Protein AF-A0A7S0ELC2-F1 (afdb_monomer_lite)

Organism: NCBI:txid33657

Radius of gyration: 26.55 Å; chains: 1; bounding box: 82×37×59 Å

pLDDT: mean 81.07, std 15.78, range [39.56, 97.88]

InterPro domains:
  IPR021830 Protein of unknown function DUF3422 [PF11902] (1-129)

Structure (mmCIF, N/CA/C/O backbone):
data_AF-A0A7S0ELC2-F1
#
_entry.id   AF-A0A7S0ELC2-F1
#
loop_
_atom_site.group_PDB
_atom_site.id
_atom_site.type_symbol
_atom_site.label_atom_id
_atom_site.label_alt_id
_atom_site.label_comp_id
_atom_site.label_asym_id
_atom_site.label_entity_id
_atom_site.label_seq_id
_atom_site.pdbx_PDB_ins_code
_atom_site.Cartn_x
_atom_site.Cartn_y
_atom_site.Cartn_z
_atom_site.occupancy
_atom_site.B_iso_or_equiv
_atom_site.auth_seq_id
_atom_site.auth_comp_id
_atom_site.auth_asym_id
_atom_site.auth_atom_id
_atom_site.pdbx_PDB_model_num
ATOM 1 N N . GLN A 1 1 ? -15.312 -0.761 -16.150 1.00 39.56 1 GLN A N 1
ATOM 2 C CA . GLN A 1 1 ? -14.325 0.292 -16.481 1.00 39.56 1 GLN A CA 1
ATOM 3 C C . GLN A 1 1 ? -14.703 1.528 -15.688 1.00 39.56 1 GLN A C 1
ATOM 5 O O . GLN A 1 1 ? -15.845 1.947 -15.813 1.00 39.56 1 GLN A O 1
ATOM 10 N N . LEU A 1 2 ? -13.806 2.076 -14.864 1.00 45.75 2 LEU A N 1
ATOM 11 C CA . LEU A 1 2 ? -14.023 3.406 -14.289 1.00 45.75 2 LEU A CA 1
ATOM 12 C C . LEU A 1 2 ? -13.674 4.436 -15.380 1.00 45.75 2 LEU A C 1
ATOM 14 O O . LEU A 1 2 ? -12.523 4.465 -15.821 1.00 45.75 2 LEU A O 1
ATOM 18 N N . PRO A 1 3 ? -14.654 5.204 -15.888 1.00 49.97 3 PRO A N 1
ATOM 19 C CA . PRO A 1 3 ? -14.411 6.253 -16.870 1.00 49.97 3 PRO A CA 1
ATOM 20 C C . PRO A 1 3 ? -13.555 7.333 -16.197 1.00 49.97 3 PRO A C 1
ATOM 22 O O . PRO A 1 3 ? -13.718 7.592 -15.006 1.00 49.97 3 PRO A O 1
ATOM 25 N N . GLY A 1 4 ? -12.586 7.890 -16.925 1.00 67.06 4 GLY A N 1
ATOM 26 C CA . GLY A 1 4 ? -11.517 8.715 -16.356 1.00 67.06 4 GLY A CA 1
ATOM 27 C C . GLY A 1 4 ? -12.013 9.769 -15.365 1.00 67.06 4 GLY A C 1
ATOM 28 O O . GLY A 1 4 ? -12.778 10.639 -15.758 1.00 67.06 4 GLY A O 1
ATOM 29 N N . LEU A 1 5 ? -11.568 9.653 -14.105 1.00 71.25 5 LEU A N 1
ATOM 30 C CA . LEU A 1 5 ? -11.509 10.709 -13.073 1.00 71.25 5 LEU A CA 1
ATOM 31 C C . LEU A 1 5 ? -10.941 10.205 -11.725 1.00 71.25 5 LEU A C 1
ATOM 33 O O . LEU A 1 5 ? -10.605 11.028 -10.879 1.00 71.25 5 LEU A O 1
ATOM 37 N N . ALA A 1 6 ? -10.769 8.891 -11.517 1.00 78.06 6 ALA A N 1
ATOM 38 C CA . ALA A 1 6 ? -10.162 8.329 -10.304 1.00 78.06 6 ALA A CA 1
ATOM 39 C C . ALA A 1 6 ? -8.993 7.382 -10.626 1.00 78.06 6 ALA A C 1
ATOM 41 O O . ALA A 1 6 ? -9.122 6.498 -11.470 1.00 78.06 6 ALA A O 1
ATOM 42 N N . LEU A 1 7 ? -7.858 7.568 -9.938 1.00 82.31 7 LEU A N 1
ATOM 43 C CA . LEU A 1 7 ? -6.683 6.693 -10.049 1.00 82.31 7 LEU A CA 1
ATOM 44 C C . LEU A 1 7 ? -6.852 5.406 -9.224 1.00 82.31 7 LEU A C 1
ATOM 46 O O . LEU A 1 7 ? -6.456 4.328 -9.658 1.00 82.31 7 LEU A O 1
ATOM 50 N N . THR A 1 8 ? -7.420 5.529 -8.024 1.00 87.44 8 THR A N 1
ATOM 51 C CA . THR A 1 8 ? -7.696 4.410 -7.116 1.00 87.44 8 THR A CA 1
ATOM 52 C C . THR A 1 8 ? -9.023 4.653 -6.402 1.00 87.44 8 THR A C 1
ATOM 54 O O . THR A 1 8 ? -9.406 5.798 -6.143 1.00 87.44 8 THR A O 1
ATOM 57 N N . CYS A 1 9 ? -9.731 3.567 -6.104 1.00 91.12 9 CYS A N 1
ATOM 58 C CA . CYS A 1 9 ? -10.953 3.550 -5.312 1.00 91.12 9 CYS A CA 1
ATOM 59 C C . CYS A 1 9 ? -10.813 2.409 -4.302 1.00 91.12 9 CYS A C 1
ATOM 61 O O . CYS A 1 9 ? -10.496 1.286 -4.694 1.00 91.12 9 CYS A O 1
ATOM 63 N N . LEU A 1 10 ? -11.014 2.678 -3.011 1.00 92.44 10 LEU A N 1
ATOM 64 C CA . LEU A 1 10 ? -10.762 1.706 -1.946 1.00 92.44 10 LEU A CA 1
ATOM 65 C C . LEU A 1 10 ? -11.864 1.765 -0.888 1.00 92.44 10 LEU A C 1
ATOM 67 O O . LEU A 1 10 ? -12.149 2.832 -0.348 1.00 92.44 10 LEU A O 1
ATOM 71 N N . HIS A 1 11 ? -12.443 0.612 -0.559 1.00 93.75 11 HIS A N 1
ATOM 72 C CA . HIS A 1 11 ? -13.207 0.451 0.671 1.00 93.75 11 HIS A CA 1
ATOM 73 C C . HIS A 1 11 ? -12.264 0.035 1.791 1.00 93.75 11 HIS A C 1
ATOM 75 O O . HIS A 1 11 ? -11.599 -1.001 1.697 1.00 93.75 11 HIS A O 1
ATOM 81 N N . VAL A 1 12 ? -12.234 0.838 2.855 1.00 93.31 12 VAL A N 1
ATOM 82 C CA . VAL A 1 12 ? -11.496 0.516 4.074 1.00 93.31 12 VAL A CA 1
ATOM 83 C C . VAL A 1 12 ? -12.472 0.333 5.220 1.00 93.31 12 VAL A C 1
ATOM 85 O O . VAL A 1 12 ? -13.243 1.239 5.528 1.00 93.31 12 VAL A O 1
ATOM 88 N N . ALA A 1 13 ? -12.418 -0.830 5.855 1.00 91.50 13 ALA A N 1
ATOM 89 C CA . ALA A 1 13 ? -13.124 -1.089 7.099 1.00 91.50 13 ALA A CA 1
ATOM 90 C C . ALA A 1 13 ? -12.108 -1.134 8.242 1.00 91.50 13 ALA A C 1
ATOM 92 O O . ALA A 1 13 ? -11.115 -1.859 8.172 1.00 91.50 13 ALA A O 1
ATOM 93 N N . MET A 1 14 ? -12.354 -0.338 9.282 1.00 86.94 14 MET A N 1
ATOM 94 C CA . MET A 1 14 ? -11.546 -0.322 10.494 1.00 86.94 14 MET A CA 1
ATOM 95 C C . MET A 1 14 ? -12.353 -0.896 11.652 1.00 86.94 14 MET A C 1
ATOM 97 O O . MET A 1 14 ? -13.437 -0.408 11.959 1.00 86.94 14 MET A O 1
ATOM 101 N N . LEU A 1 15 ? -11.822 -1.946 12.266 1.00 84.25 15 LEU A N 1
ATOM 102 C CA . LEU A 1 15 ? -12.465 -2.703 13.328 1.00 84.25 15 LEU A CA 1
ATOM 103 C C . LEU A 1 15 ? -11.674 -2.509 14.623 1.00 84.25 15 LEU A C 1
ATOM 105 O O . LEU A 1 15 ? -10.461 -2.720 14.652 1.00 84.25 15 LEU A O 1
ATOM 109 N N . GLU A 1 16 ? -12.368 -2.087 15.682 1.00 70.94 16 GLU A N 1
ATOM 110 C CA . GLU A 1 16 ? -11.759 -1.726 16.973 1.00 70.94 16 GLU A CA 1
ATOM 111 C C . GLU A 1 16 ? -11.139 -2.928 17.689 1.00 70.94 16 GLU A C 1
ATOM 113 O O . GLU A 1 16 ? -10.132 -2.788 18.374 1.00 70.94 16 GLU A O 1
ATOM 118 N N . THR A 1 17 ? -11.701 -4.120 17.503 1.00 65.75 17 THR A N 1
ATOM 119 C CA . THR A 1 17 ? -11.263 -5.321 18.210 1.00 65.75 17 THR A CA 1
ATOM 120 C C . THR A 1 17 ? -11.131 -6.508 17.275 1.00 65.75 17 THR A C 1
ATOM 122 O O . THR A 1 17 ? -11.972 -6.787 16.416 1.00 65.75 17 THR A O 1
ATOM 125 N N . ARG A 1 18 ? -10.044 -7.248 17.478 1.00 59.88 18 ARG A N 1
ATOM 126 C CA . ARG A 1 18 ? -9.923 -8.633 17.037 1.00 59.88 18 ARG A CA 1
ATOM 127 C C . ARG A 1 18 ? -10.853 -9.481 17.920 1.00 59.88 18 ARG A C 1
ATOM 129 O O . ARG A 1 18 ? -10.705 -9.417 19.141 1.00 59.88 18 ARG A O 1
ATOM 136 N N . PRO A 1 19 ? -11.788 -10.280 17.379 1.00 52.94 19 PRO A N 1
ATOM 137 C CA . PRO A 1 19 ? -12.431 -11.303 18.194 1.00 52.94 19 PRO A CA 1
ATOM 138 C C . PRO A 1 19 ? -11.349 -12.259 18.718 1.00 52.94 19 PRO A C 1
ATOM 140 O O . PRO A 1 19 ? -10.406 -12.579 17.998 1.00 52.94 19 PRO A O 1
ATOM 143 N N . ALA A 1 20 ? -11.459 -12.690 19.975 1.00 50.31 20 ALA A N 1
ATOM 144 C CA . ALA A 1 20 ? -10.433 -13.437 20.715 1.00 50.31 20 ALA A CA 1
ATOM 145 C C . ALA A 1 20 ? -10.155 -14.873 20.203 1.00 50.31 20 ALA A C 1
ATOM 147 O O . ALA A 1 20 ? -9.855 -15.766 20.989 1.00 50.31 20 ALA A O 1
ATOM 148 N N . GLN A 1 21 ? -10.303 -15.151 18.908 1.00 53.19 21 GLN A N 1
ATOM 149 C CA . GLN A 1 21 ? -10.406 -16.509 18.379 1.00 53.19 21 GLN A CA 1
ATOM 150 C C . GLN A 1 21 ? -9.369 -16.800 17.289 1.00 53.19 21 GLN A C 1
ATOM 152 O O . GLN A 1 21 ? -8.898 -15.927 16.565 1.00 53.19 21 GLN A O 1
ATOM 157 N N . THR A 1 22 ? -8.984 -18.072 17.275 1.00 51.66 22 THR A N 1
ATOM 158 C CA . THR A 1 22 ? -7.884 -18.757 16.589 1.00 51.66 22 THR A CA 1
ATOM 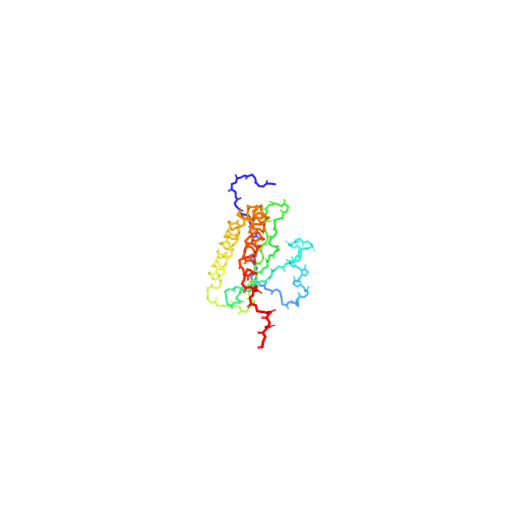159 C C . THR A 1 22 ? -7.698 -18.352 15.119 1.00 51.66 22 THR A C 1
ATOM 161 O O . THR A 1 22 ? -8.668 -18.049 14.429 1.00 51.66 22 THR A O 1
ATOM 164 N N . ARG A 1 23 ? -6.450 -18.422 14.620 1.00 56.81 23 ARG A N 1
ATOM 165 C CA . ARG A 1 23 ? -6.028 -18.101 13.231 1.00 56.81 23 ARG A CA 1
ATOM 166 C C . ARG A 1 23 ? -6.996 -18.579 12.132 1.00 56.81 23 ARG A C 1
ATOM 168 O O . ARG A 1 23 ? -7.162 -17.891 11.129 1.00 56.81 23 ARG A O 1
ATOM 175 N N . ASP A 1 24 ? -7.639 -19.726 12.327 1.00 50.78 24 ASP A N 1
ATOM 176 C CA . ASP A 1 24 ? -8.538 -20.340 11.342 1.00 50.78 24 ASP A CA 1
ATOM 177 C C . ASP A 1 24 ? -9.895 -19.618 11.234 1.00 50.78 24 ASP A C 1
ATOM 179 O O . ASP A 1 24 ? -10.457 -19.504 10.143 1.00 50.78 24 ASP A O 1
ATOM 183 N N . TYR A 1 25 ? -10.398 -19.055 12.339 1.00 52.91 25 TYR A N 1
ATOM 184 C CA . TYR A 1 25 ? -11.631 -18.258 12.358 1.00 52.91 25 TYR A CA 1
ATOM 185 C C . TYR A 1 25 ? -11.429 -16.895 11.680 1.00 52.91 25 TYR A C 1
ATOM 187 O O . TYR A 1 25 ? -12.323 -16.365 11.014 1.00 52.91 25 TYR A O 1
ATOM 195 N N . GLU A 1 26 ? -10.219 -16.341 11.787 1.00 62.94 26 GLU A N 1
ATOM 196 C CA . GLU A 1 26 ? -9.850 -15.1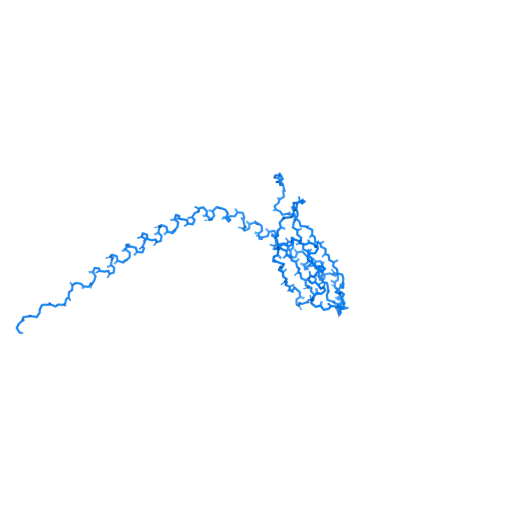03 11.104 1.00 62.94 26 GLU A CA 1
ATOM 197 C C . GLU A 1 26 ? -9.833 -15.278 9.592 1.00 62.94 26 GLU A C 1
ATOM 199 O O . GLU A 1 26 ? -10.427 -14.473 8.891 1.00 62.94 26 GLU A O 1
ATOM 204 N N . PHE A 1 27 ? -9.214 -16.333 9.057 1.00 63.31 27 PHE A N 1
ATOM 205 C CA . PHE A 1 27 ? -9.145 -16.480 7.602 1.00 63.31 27 PHE A CA 1
ATOM 206 C C . PHE A 1 27 ? -10.525 -16.721 6.976 1.00 63.31 27 PHE A C 1
ATOM 208 O O . PHE A 1 27 ? -10.855 -16.106 5.962 1.00 63.31 27 PHE A O 1
ATOM 215 N N . ALA A 1 28 ? -11.365 -17.547 7.609 1.00 65.62 28 ALA A N 1
ATOM 216 C CA . ALA A 1 28 ? -12.731 -17.782 7.144 1.00 65.62 28 ALA A CA 1
ATOM 217 C C . ALA A 1 28 ? -13.563 -16.484 7.138 1.00 65.62 28 ALA A C 1
ATOM 219 O O . ALA A 1 28 ? -14.182 -16.157 6.125 1.00 65.62 28 ALA A O 1
ATOM 220 N N . SER A 1 29 ? -13.512 -15.696 8.218 1.00 69.38 29 SER A N 1
ATOM 221 C CA . SER A 1 29 ? -14.222 -14.408 8.307 1.00 69.38 29 SER A CA 1
ATOM 222 C C . SER A 1 29 ? -13.617 -13.304 7.429 1.00 69.38 29 SER A C 1
ATOM 224 O O . SER A 1 29 ? -14.339 -12.423 6.973 1.00 69.38 29 SER A O 1
ATOM 226 N N . LEU A 1 30 ? -12.318 -13.347 7.125 1.00 73.12 30 LEU A N 1
ATOM 227 C CA . LEU A 1 30 ? -11.672 -12.448 6.165 1.00 73.12 30 LEU A CA 1
ATOM 228 C C . LEU A 1 30 ? -12.085 -12.780 4.729 1.00 73.12 30 LEU A C 1
ATOM 230 O O . LEU A 1 30 ? -12.406 -11.874 3.961 1.00 73.12 30 LEU A O 1
ATOM 234 N N . SER A 1 31 ? -12.115 -14.070 4.380 1.00 75.31 31 SER A N 1
ATOM 235 C CA . SER A 1 31 ? -12.341 -14.549 3.011 1.00 75.31 31 SER A CA 1
ATOM 236 C C . SER A 1 31 ? -13.674 -14.098 2.409 1.00 75.31 31 SER A C 1
ATOM 238 O O . SER A 1 31 ? -13.752 -13.900 1.202 1.00 75.31 31 SER A O 1
ATOM 240 N N . GLN A 1 32 ? -14.699 -13.847 3.233 1.00 81.06 32 GLN A N 1
ATOM 241 C CA . GLN A 1 32 ? -15.999 -13.350 2.765 1.00 81.06 32 GLN A CA 1
ATOM 242 C C . GLN A 1 32 ? -15.945 -11.916 2.199 1.00 81.06 32 GLN A C 1
ATOM 244 O O . GLN A 1 32 ? -16.858 -11.508 1.486 1.00 81.06 32 GLN A O 1
ATOM 249 N N . HIS A 1 33 ? -14.901 -11.145 2.523 1.00 82.88 33 HIS A N 1
ATOM 250 C CA . HIS A 1 33 ? -14.729 -9.757 2.080 1.00 82.88 33 HIS A CA 1
ATOM 251 C C . HIS A 1 33 ? -13.796 -9.622 0.868 1.00 82.88 33 HIS A C 1
ATOM 253 O O . HIS A 1 33 ? -13.669 -8.527 0.318 1.00 82.88 33 HIS A O 1
ATOM 259 N N . PHE A 1 34 ? -13.134 -10.710 0.468 1.00 88.50 34 PHE A N 1
ATOM 260 C CA . PHE A 1 34 ? -12.138 -10.744 -0.601 1.00 88.50 34 PHE A CA 1
ATOM 261 C C . PHE A 1 34 ? -12.551 -11.725 -1.704 1.00 88.50 34 PHE A C 1
ATOM 263 O O . PHE A 1 34 ? -13.523 -12.470 -1.573 1.00 88.50 34 PHE A O 1
ATOM 270 N N . HIS A 1 35 ? -11.823 -11.730 -2.820 1.00 81.88 35 HIS A N 1
ATOM 271 C CA . HIS A 1 35 ? -12.033 -12.751 -3.846 1.00 81.88 35 HIS A CA 1
ATOM 272 C C . HIS A 1 35 ? -11.775 -14.162 -3.286 1.00 81.88 35 HIS A C 1
ATOM 274 O O . HIS A 1 35 ? -10.801 -14.394 -2.573 1.00 81.88 35 HIS A O 1
ATOM 280 N N . ARG A 1 36 ? -12.634 -15.126 -3.641 1.00 77.38 36 ARG A N 1
ATOM 281 C CA . ARG A 1 36 ? -12.592 -16.505 -3.112 1.00 77.38 36 ARG A CA 1
ATOM 282 C C . ARG A 1 36 ? -11.289 -17.245 -3.444 1.00 77.38 36 ARG A C 1
ATOM 284 O O . ARG A 1 36 ? -10.898 -18.150 -2.719 1.00 77.38 36 ARG A O 1
ATOM 291 N N . ASP A 1 37 ? -10.656 -16.866 -4.549 1.00 80.00 37 ASP A N 1
ATOM 292 C CA . ASP A 1 37 ? -9.386 -17.370 -5.077 1.00 80.00 37 ASP A CA 1
ATOM 293 C C . ASP A 1 37 ? -8.189 -16.464 -4.741 1.00 80.00 37 ASP A C 1
ATOM 295 O O . ASP A 1 37 ? -7.079 -16.708 -5.213 1.00 80.00 37 ASP A O 1
ATOM 299 N N . ALA A 1 38 ? -8.386 -15.386 -3.977 1.00 75.94 38 ALA A N 1
ATOM 300 C CA . ALA A 1 38 ? -7.309 -14.448 -3.710 1.00 75.94 38 ALA A CA 1
ATOM 301 C C . ALA A 1 38 ? -6.340 -14.933 -2.632 1.00 75.94 38 ALA A C 1
ATOM 303 O O . ALA A 1 38 ? -6.720 -15.384 -1.552 1.00 75.94 38 ALA A O 1
ATOM 304 N N . ASN A 1 39 ? -5.060 -14.677 -2.896 1.00 82.44 39 ASN A N 1
ATOM 305 C CA . ASN A 1 39 ? -4.032 -14.652 -1.870 1.00 82.44 39 ASN A CA 1
ATOM 306 C C . ASN A 1 39 ? -4.181 -13.360 -1.060 1.00 82.44 39 ASN A C 1
ATOM 308 O O . ASN A 1 39 ? -3.697 -12.301 -1.462 1.00 82.44 39 ASN A O 1
ATOM 312 N N . VAL A 1 40 ? -4.877 -13.443 0.075 1.00 87.88 40 VAL A N 1
ATOM 313 C CA . VAL A 1 40 ? -5.007 -12.317 1.007 1.00 87.88 40 VAL A CA 1
ATOM 314 C C . VAL A 1 40 ? -3.644 -12.039 1.635 1.00 87.88 40 VAL A C 1
ATOM 316 O O . VAL A 1 40 ? -3.071 -12.891 2.314 1.00 87.88 40 VAL A O 1
ATOM 319 N N . MET A 1 41 ? -3.126 -10.832 1.423 1.00 87.69 41 MET A N 1
ATOM 320 C CA . MET A 1 41 ? -1.888 -10.379 2.046 1.00 87.69 41 MET A CA 1
ATOM 321 C C . MET A 1 41 ? -2.194 -9.670 3.358 1.00 87.69 41 MET A C 1
ATOM 323 O O . MET A 1 41 ? -3.156 -8.908 3.448 1.00 87.69 41 MET A O 1
ATOM 327 N N . GLY A 1 42 ? -1.360 -9.913 4.369 1.00 88.75 42 GLY A N 1
ATOM 328 C CA . GLY A 1 42 ? -1.502 -9.311 5.687 1.00 88.75 42 GLY A CA 1
ATOM 329 C C . GLY A 1 42 ? -0.192 -8.728 6.202 1.00 88.75 42 GLY A C 1
ATOM 330 O O . GLY A 1 42 ? 0.858 -9.354 6.069 1.00 88.75 42 GLY A O 1
ATOM 331 N N . CYS A 1 43 ? -0.247 -7.561 6.838 1.00 88.12 43 CYS A N 1
ATOM 332 C CA . CYS A 1 43 ? 0.905 -6.944 7.494 1.00 88.12 43 CYS A CA 1
ATOM 333 C C . CYS A 1 43 ? 0.507 -6.265 8.806 1.00 88.12 43 CYS A C 1
ATOM 335 O O . CYS A 1 43 ? -0.671 -6.037 9.075 1.00 88.12 43 CYS A O 1
ATOM 337 N N . THR A 1 44 ? 1.496 -5.945 9.632 1.00 89.62 44 THR A N 1
ATOM 338 C CA . THR A 1 44 ? 1.311 -5.110 10.820 1.00 89.62 44 THR A CA 1
ATOM 339 C C . THR A 1 44 ? 1.917 -3.736 10.583 1.00 89.62 44 THR A C 1
ATOM 341 O O . THR A 1 44 ? 3.019 -3.636 10.045 1.00 89.62 44 THR A O 1
ATOM 344 N N . VAL A 1 45 ? 1.229 -2.683 11.012 1.00 90.38 45 VAL A N 1
ATOM 345 C CA . VAL A 1 45 ? 1.690 -1.294 10.907 1.00 90.38 45 VAL A CA 1
ATOM 346 C C . VAL A 1 45 ? 1.706 -0.632 12.279 1.00 90.38 45 VAL A C 1
ATOM 348 O O . VAL A 1 45 ? 1.196 -1.186 13.252 1.00 90.38 45 VAL A O 1
ATOM 351 N N . ASP A 1 46 ? 2.325 0.547 12.349 1.00 89.62 46 ASP A N 1
ATOM 352 C CA . ASP A 1 46 ? 2.402 1.364 13.565 1.00 89.62 46 ASP A CA 1
ATOM 353 C C . ASP A 1 46 ? 2.934 0.572 14.774 1.00 89.62 46 ASP A C 1
ATOM 355 O O . ASP A 1 46 ? 2.267 0.423 15.792 1.00 89.62 46 ASP A O 1
ATOM 359 N N . GLN A 1 47 ? 4.131 -0.012 14.630 1.00 86.44 47 GLN A N 1
ATOM 360 C CA . GLN A 1 47 ? 4.781 -0.818 15.680 1.00 86.44 47 GLN A CA 1
ATOM 361 C C . GLN A 1 47 ? 3.934 -2.019 16.155 1.00 86.44 47 GLN A C 1
ATOM 363 O O . GLN A 1 47 ? 4.054 -2.459 17.294 1.00 86.44 47 GLN A O 1
ATOM 368 N N . GLY A 1 48 ? 3.067 -2.559 15.293 1.00 85.12 48 GLY A N 1
ATOM 369 C CA . GLY A 1 48 ? 2.234 -3.717 15.624 1.00 85.12 48 GLY A CA 1
ATOM 370 C C . GLY A 1 48 ? 0.847 -3.379 16.168 1.00 85.12 48 GLY A C 1
ATOM 371 O O . GLY A 1 48 ? 0.074 -4.301 16.408 1.00 85.12 48 GLY A O 1
ATOM 372 N N . ARG A 1 49 ? 0.502 -2.094 16.318 1.00 86.12 49 ARG A N 1
ATOM 373 C CA . ARG A 1 49 ? -0.804 -1.652 16.842 1.00 86.12 49 ARG A CA 1
ATOM 374 C C . ARG A 1 49 ? -1.974 -2.001 15.932 1.00 86.12 49 ARG A C 1
ATOM 376 O O . ARG A 1 49 ? -3.075 -2.250 16.417 1.00 86.12 49 ARG A O 1
ATOM 383 N N . PHE A 1 50 ? -1.734 -2.042 14.621 1.00 87.88 50 PHE A N 1
ATOM 384 C CA . PHE A 1 50 ? -2.764 -2.382 13.646 1.00 87.88 50 PHE A CA 1
ATOM 385 C C . PHE A 1 50 ? -2.320 -3.517 12.742 1.00 87.88 50 PHE A C 1
ATOM 387 O O . PHE A 1 50 ? -1.171 -3.565 12.294 1.00 87.88 50 PHE A O 1
ATOM 394 N N . ARG A 1 51 ? -3.265 -4.396 12.413 1.00 89.25 51 ARG A N 1
ATOM 395 C CA . ARG A 1 51 ? -3.092 -5.426 11.395 1.00 89.25 51 ARG A CA 1
ATOM 396 C C . ARG A 1 51 ? -3.956 -5.117 10.185 1.00 89.25 51 ARG A C 1
ATOM 398 O O . ARG A 1 51 ? -5.136 -4.826 10.329 1.00 89.25 51 ARG A O 1
ATOM 405 N N . VAL A 1 52 ? -3.354 -5.173 9.008 1.00 91.12 52 VAL A N 1
ATOM 406 C CA . VAL A 1 52 ? -3.971 -4.787 7.740 1.00 91.12 52 VAL A CA 1
ATOM 407 C C . VAL A 1 52 ? -4.043 -6.003 6.837 1.00 91.12 52 VAL A C 1
ATOM 409 O O . VAL A 1 52 ? -3.062 -6.738 6.744 1.00 91.12 52 VAL A O 1
ATOM 412 N N . TYR A 1 53 ? -5.172 -6.183 6.155 1.00 91.44 53 TYR A N 1
ATOM 413 C CA . TYR A 1 53 ? -5.390 -7.227 5.160 1.00 91.44 53 TYR A CA 1
ATOM 414 C C . TYR A 1 53 ? -5.919 -6.639 3.854 1.00 91.44 53 TYR A C 1
ATOM 416 O O . TYR A 1 53 ? -6.792 -5.771 3.871 1.00 91.44 53 TYR A O 1
ATOM 424 N N . SER A 1 54 ? -5.414 -7.122 2.721 1.00 91.81 54 SER A N 1
ATOM 425 C CA . SER A 1 54 ? -5.925 -6.782 1.390 1.00 91.81 54 SER A CA 1
ATOM 426 C C . SER A 1 54 ? -5.580 -7.877 0.383 1.00 91.81 54 SER A C 1
ATOM 428 O O . SER A 1 54 ? -4.517 -8.493 0.467 1.00 91.81 54 SER A O 1
ATOM 430 N N . ASP A 1 55 ? -6.455 -8.096 -0.596 1.00 92.12 55 ASP A N 1
ATOM 431 C CA . ASP A 1 55 ? -6.163 -8.919 -1.773 1.00 92.12 55 ASP A CA 1
ATOM 432 C C . ASP A 1 55 ? -5.534 -8.116 -2.926 1.00 92.12 55 ASP A C 1
ATOM 434 O O . ASP A 1 55 ? -5.138 -8.704 -3.929 1.00 92.12 55 ASP A O 1
ATOM 438 N N . TRP A 1 56 ? -5.422 -6.787 -2.790 1.00 88.00 56 TRP A N 1
ATOM 439 C CA . TRP A 1 56 ? -4.908 -5.856 -3.805 1.00 88.00 56 TRP A CA 1
ATOM 440 C C . TRP A 1 56 ? -5.575 -5.978 -5.182 1.00 88.00 56 TRP A C 1
ATOM 442 O O . TRP A 1 56 ? -4.987 -5.609 -6.204 1.00 88.00 56 TRP A O 1
ATOM 452 N N . ARG A 1 57 ? -6.819 -6.462 -5.214 1.00 87.56 57 ARG A N 1
ATOM 453 C CA . ARG A 1 57 ? -7.616 -6.614 -6.432 1.00 87.56 57 ARG A CA 1
ATOM 454 C C . ARG A 1 57 ? -8.739 -5.593 -6.451 1.00 87.56 57 ARG A C 1
ATOM 456 O O . ARG A 1 57 ? -9.248 -5.179 -5.415 1.00 87.56 57 ARG A O 1
ATOM 463 N N . THR A 1 58 ? -9.129 -5.189 -7.651 1.00 88.81 58 THR A N 1
ATOM 464 C CA . THR A 1 58 ? -10.347 -4.410 -7.862 1.00 88.81 58 THR A CA 1
ATOM 465 C C . THR A 1 58 ? -11.531 -5.365 -7.933 1.00 88.81 58 THR A C 1
ATOM 467 O O . THR A 1 58 ? -11.503 -6.322 -8.706 1.00 88.81 58 THR A O 1
ATOM 470 N N . HIS A 1 59 ? -12.562 -5.095 -7.137 1.00 89.94 59 HIS A N 1
ATOM 471 C CA . HIS A 1 59 ? -13.777 -5.902 -7.072 1.00 89.94 59 HIS A CA 1
ATOM 472 C C . HIS A 1 59 ? -14.800 -5.444 -8.121 1.00 89.94 59 HIS A C 1
ATOM 474 O O . HIS A 1 59 ? -14.582 -4.470 -8.844 1.00 89.94 59 HIS A O 1
ATOM 480 N N . GLY A 1 60 ? -15.931 -6.150 -8.228 1.00 87.94 60 GLY A N 1
ATOM 481 C CA . GLY A 1 60 ? -16.963 -5.880 -9.243 1.00 87.94 60 GLY A CA 1
ATOM 482 C C . GLY A 1 60 ? -17.579 -4.474 -9.186 1.00 87.94 60 GLY A C 1
ATOM 483 O O . GLY A 1 60 ? -18.105 -3.999 -10.188 1.00 87.94 60 GLY A O 1
ATOM 484 N N . ASP A 1 61 ? -17.468 -3.790 -8.047 1.00 89.75 61 ASP A N 1
ATOM 485 C CA . ASP A 1 61 ? -17.900 -2.403 -7.845 1.00 89.75 61 ASP A CA 1
ATOM 486 C C . ASP A 1 61 ? -16.854 -1.357 -8.270 1.00 89.75 61 ASP A C 1
ATOM 488 O O . ASP A 1 61 ? -17.127 -0.160 -8.235 1.00 89.75 61 ASP A O 1
ATOM 492 N N . GLY A 1 62 ? -15.660 -1.786 -8.686 1.00 88.38 62 GLY A N 1
ATOM 493 C CA . GLY A 1 62 ? -14.560 -0.896 -9.052 1.00 88.38 62 GLY A CA 1
ATOM 494 C C . GLY A 1 62 ? -13.679 -0.465 -7.879 1.00 88.38 62 GLY A C 1
ATOM 495 O O . GLY A 1 62 ? -12.758 0.322 -8.089 1.00 88.38 62 GLY A O 1
ATOM 496 N N . PHE A 1 63 ? -13.898 -0.990 -6.671 1.00 91.75 63 PHE A N 1
ATOM 497 C CA . PHE A 1 63 ? -13.124 -0.639 -5.482 1.00 91.75 63 PHE A CA 1
ATOM 498 C C . PHE A 1 63 ? -12.213 -1.791 -5.054 1.00 91.75 63 PHE A C 1
ATOM 500 O O . PHE A 1 63 ? -12.581 -2.964 -5.108 1.00 91.75 63 PHE A O 1
ATOM 507 N N . GLY A 1 64 ? -11.020 -1.465 -4.567 1.00 91.69 64 GLY A N 1
ATOM 508 C CA . GLY A 1 64 ? -10.230 -2.392 -3.766 1.00 91.69 64 GLY A CA 1
ATOM 509 C C . GLY A 1 64 ? -10.844 -2.605 -2.382 1.00 91.69 64 GLY A C 1
ATOM 510 O O . GLY A 1 64 ? -11.734 -1.860 -1.955 1.00 91.69 64 GLY A O 1
ATOM 511 N N . ARG A 1 65 ? -10.335 -3.598 -1.653 1.00 92.31 65 ARG A N 1
ATOM 512 C CA . ARG A 1 65 ? -10.737 -3.892 -0.273 1.00 92.31 65 ARG A CA 1
ATOM 513 C C . ARG A 1 65 ? -9.534 -3.870 0.655 1.00 92.31 65 ARG A C 1
ATOM 515 O O . ARG A 1 65 ? -8.503 -4.474 0.358 1.00 92.31 65 ARG A O 1
ATOM 522 N N . MET A 1 66 ? -9.679 -3.201 1.792 1.00 93.25 66 MET A N 1
ATOM 523 C CA . MET A 1 66 ? -8.703 -3.230 2.873 1.00 93.25 66 MET A CA 1
ATOM 524 C C . MET A 1 66 ? -9.417 -3.344 4.217 1.00 93.25 66 MET A C 1
ATOM 526 O O . MET A 1 66 ? -10.347 -2.592 4.505 1.00 93.25 66 MET A O 1
ATOM 530 N N . LEU A 1 67 ? -8.968 -4.281 5.044 1.00 92.00 67 LEU A N 1
ATOM 531 C CA . LEU A 1 67 ? -9.463 -4.454 6.403 1.00 92.00 67 LEU A CA 1
ATOM 532 C C . LEU A 1 67 ? -8.356 -4.118 7.392 1.00 92.00 67 LEU A C 1
ATOM 534 O O . LEU A 1 67 ? -7.238 -4.609 7.251 1.00 92.00 67 LEU A O 1
ATOM 538 N N . VAL A 1 68 ? -8.666 -3.291 8.384 1.00 90.38 68 VAL A N 1
ATOM 539 C CA . VAL A 1 68 ? -7.730 -2.863 9.423 1.00 90.38 68 VAL A CA 1
ATOM 540 C C . VAL A 1 68 ? -8.298 -3.249 10.781 1.00 90.38 68 VAL A C 1
ATOM 542 O O . VAL A 1 68 ? -9.395 -2.828 11.133 1.00 90.38 68 VAL A O 1
ATOM 545 N N . HIS A 1 69 ? -7.547 -4.021 11.556 1.00 86.50 69 HIS A N 1
ATOM 546 C CA . HIS A 1 69 ? -7.890 -4.378 12.928 1.00 86.50 69 HIS A CA 1
ATOM 547 C C . HIS A 1 69 ? -6.974 -3.660 13.909 1.00 86.50 69 HIS A C 1
ATOM 549 O O . HIS A 1 69 ? -5.751 -3.721 13.762 1.00 86.50 69 HIS A O 1
ATOM 555 N N . GLY A 1 70 ? -7.567 -3.027 14.920 1.00 82.56 70 GLY A N 1
ATOM 556 C CA . GLY A 1 70 ? -6.865 -2.663 16.146 1.00 82.56 70 GLY A CA 1
ATOM 557 C C . GLY A 1 70 ? -6.513 -3.904 16.967 1.00 82.56 70 GLY A C 1
ATOM 558 O O . GLY A 1 70 ? -7.209 -4.925 16.914 1.00 82.56 70 GLY A O 1
ATOM 559 N N . MET A 1 71 ? -5.410 -3.831 17.709 1.00 72.44 71 MET A N 1
ATOM 560 C CA . MET A 1 71 ? -5.058 -4.868 18.674 1.00 72.44 71 MET A CA 1
ATOM 561 C C . MET A 1 71 ? -5.889 -4.679 19.959 1.00 72.44 71 MET A C 1
ATOM 563 O O . MET A 1 71 ? -5.984 -3.550 20.438 1.00 72.44 71 MET A O 1
ATOM 567 N N . PRO A 1 72 ? -6.485 -5.750 20.519 1.00 61.09 72 PRO A N 1
ATOM 568 C CA . PRO A 1 72 ? -7.442 -5.655 21.628 1.00 61.09 72 PRO A CA 1
ATOM 569 C C . PRO A 1 72 ? -6.894 -5.048 22.930 1.00 61.09 72 PRO A C 1
ATOM 571 O O . PRO A 1 72 ? -7.692 -4.580 23.730 1.00 61.09 72 PRO A O 1
ATOM 574 N N . ASP A 1 73 ? -5.571 -5.010 23.121 1.00 63.84 73 ASP A N 1
ATOM 575 C CA . ASP A 1 73 ? -4.941 -4.568 24.376 1.00 63.84 73 ASP A CA 1
ATOM 576 C C . ASP A 1 73 ? -4.315 -3.156 24.294 1.00 63.84 73 ASP A C 1
ATOM 578 O O . ASP A 1 73 ? -3.571 -2.752 25.189 1.00 63.84 73 ASP A O 1
ATOM 582 N N . ASP A 1 74 ? -4.553 -2.398 23.214 1.00 65.94 74 ASP A N 1
ATOM 583 C CA . ASP A 1 74 ? -3.992 -1.045 23.057 1.00 65.94 74 ASP A CA 1
ATOM 584 C C . ASP A 1 74 ? -4.918 0.044 23.630 1.00 65.94 74 ASP A C 1
ATOM 586 O O . ASP A 1 74 ? -5.501 0.830 22.887 1.00 65.94 74 ASP A O 1
ATOM 590 N N . ASP A 1 75 ? -5.003 0.134 24.958 1.00 66.38 75 ASP A N 1
ATOM 591 C CA . ASP A 1 75 ? -5.708 1.213 25.678 1.00 66.38 75 ASP A CA 1
ATOM 592 C C . ASP A 1 75 ? -4.908 2.533 25.725 1.00 66.38 75 ASP A C 1
ATOM 594 O O . ASP A 1 75 ? -5.188 3.431 26.529 1.00 66.38 75 ASP A O 1
ATOM 598 N N . THR A 1 76 ? -3.864 2.688 24.898 1.00 67.50 76 THR A N 1
ATOM 599 C CA . THR A 1 76 ? -3.024 3.881 25.003 1.00 67.50 76 THR A CA 1
ATOM 600 C C . THR A 1 76 ? -3.772 5.164 24.620 1.00 67.50 76 THR A C 1
ATOM 602 O O . THR A 1 76 ? -4.555 5.203 23.659 1.00 67.50 76 THR A O 1
ATOM 605 N N . PRO A 1 77 ? -3.481 6.282 25.318 1.00 65.19 77 PRO A N 1
ATOM 606 C CA . PRO A 1 77 ? -3.941 7.594 24.897 1.00 65.19 77 PRO A CA 1
ATOM 607 C C . PRO A 1 77 ? -3.550 7.824 23.435 1.00 65.19 77 PRO A C 1
ATOM 609 O O . PRO A 1 77 ? -2.395 7.618 23.059 1.00 65.19 77 PRO A O 1
ATOM 612 N N . ASN A 1 78 ? -4.499 8.305 22.627 1.00 79.12 78 ASN A N 1
ATOM 613 C CA . ASN A 1 78 ? -4.352 8.592 21.193 1.00 79.12 78 ASN A CA 1
ATOM 614 C C . ASN A 1 78 ? -4.530 7.418 20.215 1.00 79.12 78 ASN A C 1
ATOM 616 O O . ASN A 1 78 ? -4.221 7.608 19.038 1.00 79.12 78 ASN A O 1
ATOM 620 N N . GLN A 1 79 ? -5.089 6.270 20.614 1.00 80.94 79 GLN A N 1
ATOM 621 C CA . GLN A 1 79 ? -5.378 5.156 19.690 1.00 80.94 79 GLN A CA 1
ATOM 622 C C . GLN A 1 79 ? -6.146 5.605 18.426 1.00 80.94 79 GLN A C 1
ATOM 624 O O . GLN A 1 79 ? -5.770 5.268 17.305 1.00 80.94 79 GLN A O 1
ATOM 629 N N . ARG A 1 80 ? -7.158 6.473 18.576 1.00 83.62 80 ARG A N 1
ATOM 630 C CA . ARG A 1 80 ? -7.917 7.054 17.447 1.00 83.62 80 ARG A CA 1
ATOM 631 C C . ARG A 1 80 ? -7.063 7.932 16.527 1.00 83.62 80 ARG A C 1
ATOM 633 O O . ARG A 1 80 ? -7.211 7.904 15.307 1.00 83.62 80 ARG A O 1
ATOM 640 N N . THR A 1 81 ? -6.146 8.706 17.097 1.00 89.31 81 THR A N 1
ATOM 641 C CA . THR A 1 81 ? -5.209 9.532 16.323 1.00 89.31 81 THR A CA 1
ATOM 642 C C . THR A 1 81 ? -4.190 8.657 15.591 1.00 89.31 81 THR A C 1
ATOM 644 O O . THR A 1 81 ? -3.865 8.928 14.436 1.00 89.31 81 THR A O 1
ATOM 647 N N . ALA A 1 82 ? -3.692 7.603 16.242 1.00 88.94 82 ALA A N 1
ATOM 648 C CA . ALA A 1 82 ? -2.792 6.621 15.644 1.00 88.94 82 ALA A CA 1
ATOM 649 C C . ALA A 1 82 ? -3.471 5.889 14.476 1.00 88.94 82 ALA A C 1
ATOM 651 O O . ALA A 1 82 ? -2.907 5.823 13.385 1.00 88.94 82 ALA A O 1
ATOM 652 N N . ALA A 1 83 ? -4.725 5.475 14.663 1.00 89.62 83 ALA A N 1
ATOM 653 C CA . ALA A 1 83 ? -5.585 4.895 13.638 1.00 89.62 83 ALA A CA 1
ATOM 654 C C . ALA A 1 83 ? -5.716 5.796 12.402 1.00 89.62 83 ALA A C 1
ATOM 656 O O . ALA A 1 83 ? -5.452 5.357 11.283 1.00 89.62 83 ALA A O 1
ATOM 657 N N . GLY A 1 84 ? -6.048 7.078 12.596 1.00 91.88 84 GLY A N 1
ATOM 658 C CA . GLY A 1 84 ? -6.147 8.042 11.498 1.00 91.88 84 GLY A CA 1
ATOM 659 C C . GLY A 1 84 ? -4.828 8.211 10.735 1.00 91.88 84 GLY A C 1
ATOM 660 O O . GLY A 1 84 ? -4.812 8.180 9.505 1.00 91.88 84 GLY A O 1
ATOM 661 N N . LYS A 1 85 ? -3.701 8.313 11.453 1.00 92.81 85 LYS A N 1
ATOM 662 C CA . LYS A 1 85 ? -2.362 8.410 10.843 1.00 92.81 85 LYS A CA 1
ATOM 663 C C . LYS A 1 85 ? -1.974 7.139 10.086 1.00 92.81 85 LYS A C 1
ATOM 665 O O . LYS A 1 85 ? -1.351 7.225 9.029 1.00 92.81 85 LYS A O 1
ATOM 670 N N . ALA A 1 86 ? -2.303 5.966 10.623 1.00 92.56 86 ALA A N 1
ATOM 671 C CA . ALA A 1 86 ? -2.060 4.690 9.963 1.00 92.56 86 ALA A CA 1
ATOM 672 C C . ALA A 1 86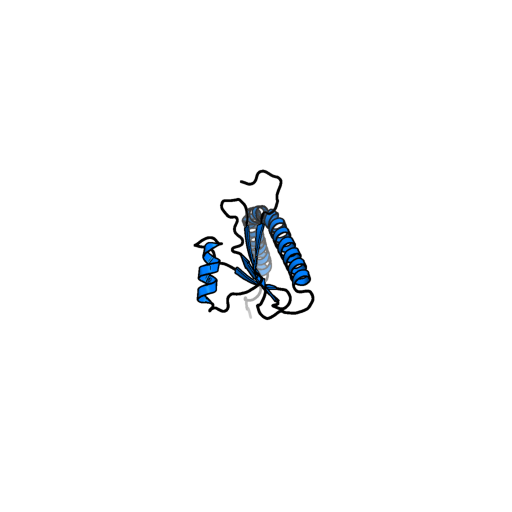 ? -2.885 4.585 8.674 1.00 92.56 86 ALA A C 1
ATOM 674 O O . ALA A 1 86 ? -2.329 4.305 7.613 1.00 92.56 86 ALA A O 1
ATOM 675 N N . LEU A 1 87 ? -4.180 4.906 8.742 1.00 93.50 87 LEU A N 1
ATOM 676 C CA . LEU A 1 87 ? -5.074 4.903 7.589 1.00 93.50 87 LEU A CA 1
ATOM 677 C C . LEU A 1 87 ? -4.604 5.868 6.497 1.00 93.50 87 LEU A C 1
ATOM 679 O O . LEU A 1 87 ? -4.539 5.484 5.333 1.00 93.50 87 LEU A O 1
ATOM 683 N N . GLN A 1 88 ? -4.217 7.093 6.861 1.00 95.44 88 GLN A N 1
ATOM 684 C CA . GLN A 1 88 ? -3.700 8.066 5.900 1.00 95.44 88 GLN A CA 1
ATOM 685 C C . GLN A 1 88 ? -2.489 7.514 5.134 1.00 95.44 88 GLN A C 1
ATOM 687 O O . GLN A 1 88 ? -2.463 7.577 3.906 1.00 95.44 88 GLN A O 1
ATOM 692 N N . ARG A 1 89 ? -1.524 6.911 5.839 1.00 93.94 89 ARG A N 1
ATOM 693 C CA . ARG A 1 89 ? -0.334 6.314 5.213 1.00 93.94 89 ARG A CA 1
ATOM 694 C C . ARG A 1 89 ? -0.678 5.135 4.308 1.00 93.94 89 ARG A C 1
ATOM 696 O O . ARG A 1 89 ? -0.085 5.000 3.245 1.00 93.94 89 ARG A O 1
ATOM 703 N N . LEU A 1 90 ? -1.637 4.297 4.703 1.00 93.31 90 LEU A N 1
ATOM 704 C CA . LEU A 1 90 ? -2.109 3.186 3.870 1.00 93.31 90 LEU A CA 1
ATOM 705 C C . LEU A 1 90 ? -2.761 3.689 2.575 1.00 93.31 90 LEU A C 1
ATOM 707 O O . LEU A 1 90 ? -2.471 3.165 1.501 1.00 93.31 90 LEU A O 1
ATOM 711 N N . LEU A 1 91 ? -3.585 4.738 2.662 1.00 93.25 91 LEU A N 1
ATOM 712 C CA . LEU A 1 91 ? -4.203 5.371 1.494 1.00 93.25 91 LEU A CA 1
ATOM 713 C C . LEU A 1 91 ? -3.168 6.044 0.587 1.00 93.25 91 LEU A C 1
ATOM 715 O O . LEU A 1 91 ? -3.292 5.995 -0.633 1.00 93.25 91 LEU A O 1
ATOM 719 N N . GLU A 1 92 ? -2.149 6.681 1.160 1.00 94.06 92 GLU A N 1
ATOM 720 C CA . GLU A 1 92 ? -1.025 7.227 0.397 1.00 94.06 92 GLU A CA 1
ATOM 721 C C . GLU A 1 92 ? -0.241 6.118 -0.313 1.00 94.06 92 GLU A C 1
ATOM 723 O O . GLU A 1 92 ? 0.073 6.254 -1.493 1.00 94.06 92 GLU A O 1
ATOM 728 N N . LEU A 1 93 ? 0.008 4.991 0.357 1.00 91.62 93 LEU A N 1
ATOM 729 C CA . LEU A 1 93 ? 0.717 3.855 -0.228 1.00 91.62 93 LEU A CA 1
ATOM 730 C C . LEU A 1 93 ? -0.054 3.236 -1.400 1.00 91.62 93 LEU A C 1
ATOM 732 O O . LEU A 1 93 ? 0.556 2.957 -2.432 1.00 91.62 93 LEU A O 1
ATOM 736 N N . ASP A 1 94 ? -1.378 3.072 -1.295 1.00 90.25 94 ASP A N 1
ATOM 737 C CA . ASP A 1 94 ? -2.187 2.595 -2.426 1.00 90.25 94 ASP A CA 1
ATOM 738 C C . ASP A 1 94 ? -2.129 3.561 -3.621 1.00 90.25 94 ASP A C 1
ATOM 740 O O . ASP A 1 94 ? -1.941 3.120 -4.756 1.00 90.25 94 ASP A O 1
ATOM 744 N N . LYS A 1 95 ? -2.173 4.879 -3.375 1.00 90.31 95 LYS A N 1
ATOM 745 C CA . LYS A 1 95 ? -2.002 5.897 -4.428 1.00 90.31 95 LYS A CA 1
ATOM 746 C C . LYS A 1 95 ? -0.637 5.793 -5.095 1.00 90.31 95 LYS A C 1
ATOM 748 O O . LYS A 1 95 ? -0.566 5.766 -6.321 1.00 90.31 95 LYS A O 1
ATOM 753 N N . TYR A 1 96 ? 0.442 5.711 -4.317 1.00 91.81 96 TYR A N 1
ATOM 754 C CA . TYR A 1 96 ? 1.791 5.598 -4.872 1.00 91.81 96 TYR A CA 1
ATOM 755 C C . TYR A 1 96 ? 1.983 4.300 -5.650 1.00 91.81 96 TYR A C 1
ATOM 757 O O . TYR A 1 96 ? 2.561 4.325 -6.734 1.00 91.81 96 TYR A O 1
ATOM 765 N N . ARG A 1 97 ? 1.444 3.182 -5.155 1.00 89.75 97 ARG A N 1
ATOM 766 C CA . ARG A 1 97 ? 1.449 1.912 -5.883 1.00 89.75 97 ARG A CA 1
ATOM 767 C C . ARG A 1 97 ? 0.696 2.038 -7.208 1.00 89.75 97 ARG A C 1
ATOM 769 O O . ARG A 1 97 ? 1.223 1.622 -8.234 1.00 89.75 97 ARG A O 1
ATOM 776 N N . ALA A 1 98 ? -0.497 2.630 -7.213 1.00 88.62 98 ALA A N 1
ATOM 777 C CA . ALA A 1 98 ? -1.268 2.833 -8.438 1.00 88.62 98 ALA A CA 1
ATOM 778 C C . ALA A 1 98 ? -0.529 3.733 -9.443 1.00 88.62 98 ALA A C 1
ATOM 780 O O . ALA A 1 98 ? -0.449 3.384 -10.618 1.00 88.62 98 ALA A O 1
ATOM 781 N N . LEU A 1 99 ? 0.075 4.834 -8.979 1.00 89.75 99 LEU A N 1
ATOM 782 C CA . LEU A 1 99 ? 0.902 5.716 -9.810 1.00 89.75 99 LEU A CA 1
ATOM 783 C C . LEU A 1 99 ? 2.100 4.975 -10.411 1.00 89.75 99 LEU A C 1
ATOM 785 O O . LEU A 1 99 ? 2.346 5.086 -11.609 1.00 89.75 99 LEU A O 1
ATOM 789 N N . ALA A 1 100 ? 2.818 4.188 -9.608 1.00 89.81 100 ALA A N 1
ATOM 790 C CA . ALA A 1 100 ? 3.955 3.401 -10.080 1.00 89.81 100 ALA A CA 1
ATOM 791 C C . ALA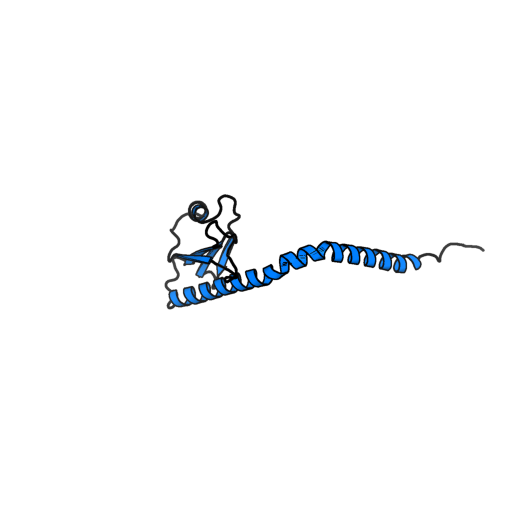 A 1 100 ? 3.534 2.374 -11.145 1.00 89.81 100 ALA A C 1
ATOM 793 O O . ALA A 1 100 ? 4.235 2.166 -12.136 1.00 89.81 100 ALA A O 1
ATOM 794 N N . LEU A 1 101 ? 2.355 1.770 -10.980 1.00 89.06 101 LEU A N 1
ATOM 795 C CA . LEU A 1 101 ? 1.819 0.784 -11.916 1.00 89.06 101 LEU A CA 1
ATOM 796 C C . LEU A 1 101 ? 1.282 1.390 -13.222 1.00 89.06 101 LEU A C 1
ATOM 798 O O . LEU A 1 101 ? 1.095 0.639 -14.177 1.00 89.06 101 LEU A O 1
ATOM 802 N N . LEU A 1 102 ? 1.114 2.715 -13.332 1.00 89.38 102 LEU A N 1
ATOM 803 C CA . LEU A 1 102 ? 0.799 3.359 -14.617 1.00 89.38 102 LEU A CA 1
ATOM 804 C C . LEU A 1 102 ? 1.896 3.123 -15.664 1.00 89.38 102 LEU A C 1
ATOM 806 O O . LEU A 1 102 ? 1.602 2.997 -16.853 1.00 89.38 102 LEU A O 1
ATOM 810 N N . ALA A 1 103 ? 3.155 3.041 -15.226 1.00 88.38 103 ALA A N 1
ATOM 811 C CA . ALA A 1 103 ? 4.293 2.792 -16.105 1.00 88.38 103 ALA A CA 1
ATOM 812 C C . ALA A 1 103 ? 4.492 1.300 -16.426 1.00 88.38 103 ALA A C 1
ATOM 814 O O . ALA A 1 103 ? 5.149 0.974 -17.413 1.00 88.38 103 ALA A O 1
ATOM 815 N N . LEU A 1 104 ? 3.907 0.385 -15.642 1.00 90.56 104 LEU A N 1
ATOM 816 C CA . LEU A 1 104 ? 4.071 -1.060 -15.824 1.00 90.56 104 LEU A CA 1
ATOM 817 C C . LEU A 1 104 ? 3.699 -1.564 -17.234 1.00 90.56 104 LEU A C 1
ATOM 819 O O . LEU A 1 104 ? 4.526 -2.255 -17.828 1.00 90.56 104 LEU A O 1
ATOM 823 N N . PRO A 1 105 ? 2.526 -1.237 -17.821 1.00 88.75 105 PRO A N 1
ATOM 824 C CA . PRO A 1 105 ? 2.179 -1.732 -19.155 1.00 88.75 105 PRO A CA 1
ATOM 825 C C . PRO A 1 105 ? 3.109 -1.188 -20.244 1.00 88.75 105 PRO A C 1
ATOM 827 O O . PRO A 1 105 ? 3.289 -1.828 -21.277 1.00 88.75 105 PRO A O 1
ATOM 830 N N . PHE A 1 106 ? 3.702 -0.010 -20.034 1.00 90.62 106 PHE A N 1
ATOM 831 C CA . PHE A 1 106 ? 4.726 0.519 -20.928 1.00 90.62 106 PHE A CA 1
ATOM 832 C C . PHE A 1 106 ? 6.040 -0.254 -20.768 1.00 90.62 106 PHE A C 1
ATOM 834 O O . PHE A 1 106 ? 6.590 -0.721 -21.761 1.00 90.62 106 PHE A O 1
ATOM 841 N N . ALA A 1 107 ? 6.492 -0.473 -19.530 1.00 92.62 107 ALA A N 1
ATOM 842 C CA . ALA A 1 107 ? 7.700 -1.241 -19.238 1.00 92.62 107 ALA A CA 1
ATOM 843 C C . ALA A 1 107 ? 7.636 -2.664 -19.822 1.00 92.62 107 ALA A C 1
ATOM 845 O O . ALA A 1 107 ? 8.556 -3.071 -20.524 1.00 92.62 107 ALA A O 1
ATOM 846 N N . GLN A 1 108 ? 6.518 -3.373 -19.629 1.00 95.00 108 GLN A N 1
ATOM 847 C CA . GLN A 1 108 ? 6.307 -4.724 -20.167 1.00 95.00 108 GLN A CA 1
ATOM 848 C C . GLN A 1 108 ? 6.393 -4.781 -21.699 1.00 95.00 108 GLN A C 1
ATOM 850 O O . GLN A 1 108 ? 6.902 -5.751 -22.252 1.00 95.00 108 GLN A O 1
ATOM 855 N N . LYS A 1 109 ? 5.927 -3.740 -22.403 1.00 96.12 109 LYS A N 1
ATOM 856 C CA . LYS A 1 109 ? 6.038 -3.658 -23.870 1.00 96.12 109 LYS A CA 1
ATOM 857 C C . LYS A 1 109 ? 7.475 -3.439 -24.341 1.00 96.12 109 LYS A C 1
ATOM 859 O O . LYS A 1 109 ? 7.807 -3.845 -25.450 1.00 96.12 109 LYS A O 1
ATOM 864 N N . LEU A 1 110 ? 8.309 -2.784 -23.532 1.00 96.31 110 LEU A N 1
ATOM 865 C CA . LEU A 1 110 ? 9.718 -2.550 -23.852 1.00 96.31 110 LEU A CA 1
ATOM 866 C C . LEU A 1 110 ? 10.612 -3.746 -23.512 1.00 96.31 110 LEU A C 1
ATOM 868 O O . LEU A 1 110 ? 11.675 -3.868 -24.117 1.00 96.31 110 LEU A O 1
ATOM 872 N N . THR A 1 111 ? 10.195 -4.625 -22.594 1.00 96.38 111 THR A N 1
ATOM 873 C CA . THR A 1 111 ? 10.992 -5.774 -22.132 1.00 96.38 111 THR A CA 1
ATOM 874 C C . THR A 1 111 ? 11.630 -6.579 -23.272 1.00 96.38 111 THR A C 1
ATOM 876 O O . THR A 1 111 ? 12.855 -6.690 -23.259 1.00 96.38 111 THR A O 1
ATOM 879 N N . PRO A 1 112 ? 10.901 -7.022 -24.320 1.00 96.62 112 PRO A N 1
ATOM 880 C CA . PRO A 1 112 ? 11.508 -7.831 -25.383 1.00 96.62 112 PRO A CA 1
ATOM 881 C C . PRO A 1 112 ? 12.590 -7.078 -26.166 1.00 96.62 112 PRO A C 1
ATOM 883 O O . PRO A 1 112 ? 13.568 -7.657 -26.632 1.00 96.62 112 PRO A O 1
ATOM 886 N N . ARG A 1 113 ? 12.430 -5.756 -26.319 1.00 97.19 113 ARG A N 1
ATOM 887 C CA . ARG A 1 113 ? 13.418 -4.922 -27.010 1.00 97.19 113 ARG A CA 1
ATOM 888 C C . ARG A 1 113 ? 14.683 -4.754 -26.174 1.00 97.19 113 ARG A C 1
ATOM 890 O O . ARG A 1 113 ? 15.770 -4.756 -26.742 1.00 97.19 113 ARG A O 1
ATOM 897 N N . ILE A 1 114 ? 14.537 -4.591 -24.860 1.00 96.81 114 ILE A N 1
ATOM 898 C CA . ILE A 1 114 ? 15.670 -4.522 -23.931 1.00 96.81 114 ILE A CA 1
ATOM 899 C C . ILE A 1 114 ? 16.435 -5.847 -23.955 1.00 96.81 114 ILE A C 1
ATOM 901 O O . ILE A 1 114 ? 17.651 -5.825 -24.096 1.00 96.81 114 ILE A O 1
ATOM 905 N N . GLU A 1 115 ? 15.734 -6.981 -23.907 1.00 97.69 115 GLU A N 1
ATOM 906 C CA . GLU A 1 115 ? 16.343 -8.316 -23.964 1.00 97.69 115 GLU A CA 1
ATOM 907 C C . GLU A 1 115 ? 17.144 -8.533 -25.253 1.00 97.69 115 GLU A C 1
ATOM 909 O O . GLU A 1 115 ? 18.305 -8.930 -25.185 1.00 97.69 115 GLU A O 1
ATOM 914 N N . ALA A 1 116 ? 16.582 -8.177 -26.414 1.00 97.81 116 ALA A N 1
ATOM 915 C CA . ALA A 1 116 ? 17.290 -8.280 -27.692 1.00 97.81 116 ALA A CA 1
ATOM 916 C C . ALA A 1 116 ? 18.576 -7.431 -27.726 1.00 97.81 116 ALA A C 1
ATOM 918 O O . ALA A 1 116 ? 19.610 -7.878 -28.217 1.00 97.81 116 ALA A O 1
ATOM 919 N N . L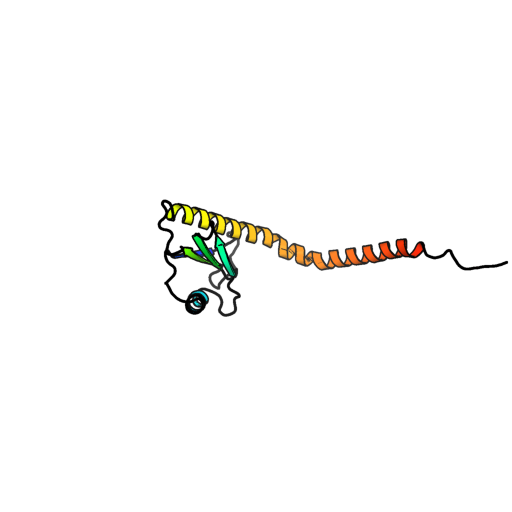EU A 1 117 ? 18.531 -6.212 -27.177 1.00 97.88 117 LEU A N 1
ATOM 920 C CA . LEU A 1 117 ? 19.712 -5.349 -27.076 1.00 97.88 117 LEU A CA 1
ATOM 921 C C . LEU A 1 117 ? 20.750 -5.916 -26.099 1.00 97.88 117 LEU A C 1
ATOM 923 O O . LEU A 1 117 ? 21.949 -5.822 -26.353 1.00 97.88 117 LEU A O 1
ATOM 927 N N . SER A 1 118 ? 20.310 -6.508 -24.986 1.00 97.00 118 SER A N 1
ATOM 928 C CA . SER A 1 118 ? 21.198 -7.190 -24.042 1.00 97.00 118 SER A CA 1
ATOM 929 C C . SER A 1 118 ? 21.896 -8.395 -24.679 1.00 97.00 118 SER A C 1
ATOM 931 O O . SER A 1 118 ? 23.085 -8.594 -24.437 1.00 97.00 118 SER A O 1
ATOM 933 N N . GLU A 1 119 ? 21.199 -9.163 -25.518 1.00 97.56 119 GLU A N 1
ATOM 934 C CA . GLU A 1 119 ? 21.781 -10.288 -26.259 1.00 97.56 119 GLU A CA 1
ATOM 935 C C . GLU A 1 119 ? 22.802 -9.818 -27.305 1.00 97.56 119 GLU A C 1
ATOM 937 O O . GLU A 1 119 ? 23.912 -10.349 -27.372 1.00 97.56 119 GLU A O 1
ATOM 942 N N . GLU A 1 120 ? 22.481 -8.769 -28.066 1.00 97.44 120 GLU A N 1
ATOM 943 C CA . GLU A 1 120 ? 23.403 -8.161 -29.032 1.00 97.44 120 GLU A CA 1
ATOM 944 C C . GLU A 1 120 ? 24.683 -7.648 -28.355 1.00 97.44 120 GLU A C 1
ATOM 946 O O . GLU A 1 120 ? 25.795 -7.934 -28.810 1.00 97.44 120 GLU A O 1
ATOM 951 N N . LEU A 1 121 ? 24.545 -6.959 -27.217 1.00 96.88 121 LEU A N 1
ATOM 952 C CA . LEU A 1 121 ? 25.682 -6.507 -26.414 1.00 96.88 121 LEU A CA 1
ATOM 953 C C . LEU A 1 121 ? 26.541 -7.676 -25.918 1.00 96.88 121 LEU A C 1
ATOM 955 O O . LEU A 1 121 ? 27.772 -7.588 -25.954 1.00 96.88 121 LEU A O 1
ATOM 959 N N . LEU A 1 122 ? 25.921 -8.773 -25.475 1.00 96.88 122 LEU A N 1
ATOM 960 C CA . LEU A 1 122 ? 26.642 -9.964 -25.025 1.00 96.88 122 LEU A CA 1
ATOM 961 C C . LEU A 1 122 ? 27.437 -10.605 -26.173 1.00 96.88 122 LEU A C 1
ATOM 963 O O . LEU A 1 122 ? 28.608 -10.943 -25.990 1.00 96.88 122 LEU A O 1
ATOM 967 N N . MET A 1 123 ? 26.837 -10.722 -27.362 1.00 95.75 123 MET A N 1
ATOM 968 C CA . MET A 1 123 ? 27.514 -11.239 -28.556 1.00 95.75 123 MET A CA 1
ATOM 969 C C . MET A 1 123 ? 28.740 -10.397 -28.923 1.00 95.75 123 MET A C 1
ATOM 971 O O . MET A 1 123 ? 29.827 -10.945 -29.118 1.00 95.75 123 MET A O 1
ATOM 975 N N . LEU A 1 124 ? 28.594 -9.069 -28.963 1.00 95.50 124 LEU A N 1
ATOM 976 C CA . LEU A 1 124 ? 29.698 -8.152 -29.265 1.00 95.50 124 LEU A CA 1
ATOM 977 C C . LEU A 1 124 ? 30.817 -8.236 -28.220 1.00 95.50 124 LEU A C 1
ATOM 979 O O . LEU A 1 124 ? 31.996 -8.290 -28.573 1.00 95.50 124 LEU A O 1
ATOM 983 N N . THR A 1 125 ? 30.460 -8.298 -26.936 1.00 95.56 125 THR A N 1
ATOM 984 C CA . THR A 1 125 ? 31.437 -8.406 -25.841 1.00 95.56 125 THR A CA 1
ATOM 985 C C . THR A 1 125 ? 32.239 -9.708 -25.939 1.00 95.56 125 THR A C 1
ATOM 987 O O . THR A 1 125 ? 33.462 -9.693 -25.792 1.00 95.56 125 THR A O 1
ATOM 990 N N . ASN A 1 126 ? 31.582 -10.826 -26.266 1.00 93.81 126 ASN A N 1
ATOM 991 C CA . ASN A 1 126 ? 32.251 -12.113 -26.467 1.00 93.81 126 ASN A CA 1
ATOM 992 C C . ASN A 1 126 ? 33.162 -12.122 -27.700 1.00 93.81 126 ASN A C 1
ATOM 994 O O . ASN A 1 126 ? 34.241 -12.706 -27.644 1.00 93.81 126 ASN A O 1
ATOM 998 N N . ALA A 1 127 ? 32.773 -11.459 -28.793 1.00 92.12 127 ALA A N 1
ATOM 999 C CA . ALA A 1 127 ? 33.617 -11.346 -29.982 1.00 92.12 127 ALA A CA 1
ATOM 1000 C C . ALA A 1 127 ? 34.931 -10.601 -29.686 1.00 92.12 127 ALA A C 1
ATOM 1002 O O . ALA A 1 127 ? 35.994 -11.006 -30.156 1.00 92.12 127 ALA A O 1
ATOM 1003 N N . ILE A 1 128 ? 34.875 -9.554 -28.855 1.00 92.81 128 ILE A N 1
ATOM 1004 C CA . ILE A 1 128 ? 36.065 -8.809 -28.420 1.00 92.81 128 ILE A CA 1
ATOM 1005 C C . ILE A 1 128 ? 36.922 -9.659 -27.467 1.00 92.81 128 ILE A C 1
ATOM 1007 O O . ILE A 1 128 ? 38.138 -9.722 -27.630 1.00 92.81 128 ILE A O 1
ATOM 1011 N N . GLY A 1 129 ? 36.306 -10.348 -26.500 1.00 83.56 129 GLY A N 1
ATOM 1012 C CA . GLY A 1 129 ? 37.023 -11.192 -25.534 1.00 83.56 129 GLY A CA 1
ATOM 1013 C C . GLY A 1 129 ? 37.642 -12.462 -26.137 1.00 83.56 129 GLY A C 1
ATOM 1014 O O . GLY A 1 129 ? 38.715 -12.884 -25.713 1.00 83.56 129 GLY A O 1
ATOM 1015 N N . GLY A 1 130 ? 37.007 -13.054 -27.153 1.00 64.56 130 GLY A N 1
ATOM 1016 C CA . GLY A 1 130 ? 37.487 -14.253 -27.852 1.00 64.56 130 GLY A CA 1
ATOM 1017 C C . GLY A 1 130 ? 38.647 -14.001 -28.823 1.00 64.56 130 GLY A C 1
ATOM 1018 O O . GLY A 1 130 ? 39.377 -14.932 -29.158 1.00 64.56 130 GLY A O 1
ATOM 1019 N N . GLY A 1 131 ? 38.874 -12.749 -29.231 1.00 57.66 131 GLY A N 1
ATOM 1020 C CA . GLY A 1 131 ? 39.997 -12.357 -30.092 1.00 57.66 131 GLY A CA 1
ATOM 1021 C C . GLY A 1 131 ? 41.372 -12.362 -29.406 1.00 57.66 131 GLY A C 1
ATOM 1022 O O . GLY A 1 131 ? 42.380 -12.178 -30.081 1.00 57.66 131 GLY A O 1
ATOM 1023 N N . GLY A 1 132 ? 41.437 -12.582 -28.086 1.00 54.66 132 GLY A N 1
ATOM 1024 C CA . GLY A 1 132 ? 42.682 -12.584 -27.302 1.00 54.66 132 GLY A CA 1
ATOM 1025 C C . GLY A 1 132 ? 43.344 -13.954 -27.088 1.00 54.66 132 GLY A C 1
ATOM 1026 O O . GLY A 1 132 ? 44.339 -14.027 -26.375 1.00 54.66 132 GLY A O 1
ATOM 1027 N N . GLY A 1 133 ? 42.803 -15.039 -27.659 1.00 54.66 133 GLY A N 1
ATOM 1028 C CA . GLY A 1 133 ? 43.225 -16.423 -27.375 1.00 54.66 133 GLY A CA 1
ATOM 1029 C C . GLY A 1 133 ? 44.007 -17.149 -28.478 1.00 54.66 133 GLY A C 1
ATOM 1030 O O . GLY A 1 133 ? 44.122 -18.369 -28.420 1.00 54.66 133 GLY A O 1
ATOM 1031 N N . GLY A 1 134 ? 44.512 -16.447 -29.497 1.00 51.41 134 GLY A N 1
ATOM 1032 C CA . GLY A 1 134 ? 45.235 -17.045 -30.628 1.00 51.41 134 GLY A CA 1
ATOM 1033 C C . GLY A 1 134 ? 46.716 -16.676 -30.645 1.00 51.41 134 GLY A C 1
ATOM 1034 O O . GLY A 1 134 ? 47.141 -15.921 -31.511 1.00 51.41 134 GLY A O 1
ATOM 1035 N N . GLY A 1 135 ? 47.502 -17.164 -29.686 1.00 51.94 135 GLY A N 1
ATOM 1036 C CA . GLY A 1 135 ? 48.938 -16.880 -29.646 1.00 51.94 135 GLY A CA 1
ATOM 1037 C C . GLY A 1 135 ? 49.689 -17.746 -28.647 1.00 51.94 135 GLY A C 1
ATOM 1038 O O . GLY A 1 135 ? 50.139 -17.251 -27.620 1.00 51.94 135 GLY A O 1
ATOM 1039 N N . GLY A 1 136 ? 49.819 -19.041 -28.930 1.00 52.16 136 GLY A N 1
ATOM 1040 C CA . GLY A 1 136 ? 50.689 -19.907 -28.140 1.00 52.16 136 GLY A CA 1
ATOM 1041 C C . GLY A 1 136 ? 50.594 -21.372 -28.530 1.00 52.16 136 GLY A C 1
ATOM 1042 O O . GLY A 1 136 ? 49.793 -22.101 -27.954 1.00 52.16 136 GLY A O 1
ATOM 1043 N N . GLY A 1 137 ? 51.431 -21.801 -29.477 1.00 51.06 137 GLY A N 1
ATOM 1044 C CA . GLY A 1 137 ? 51.651 -23.225 -29.713 1.00 51.06 137 GLY A CA 1
ATOM 1045 C C . GLY A 1 137 ? 52.194 -23.592 -31.088 1.00 51.06 137 GLY A C 1
ATOM 1046 O O . GLY A 1 137 ? 51.582 -24.413 -31.756 1.00 51.06 137 GLY A O 1
ATOM 1047 N N . GLU A 1 138 ? 53.343 -23.050 -31.489 1.00 42.34 138 GLU A N 1
ATOM 1048 C CA . GLU A 1 138 ? 54.216 -23.761 -32.428 1.00 42.34 138 GLU A CA 1
ATOM 1049 C C . GLU A 1 138 ? 55.633 -23.690 -31.861 1.00 42.34 138 GLU A C 1
ATOM 1051 O O . GLU A 1 138 ? 56.287 -22.648 -31.867 1.00 42.34 138 GLU A O 1
ATOM 1056 N N . GLY A 1 139 ? 56.013 -24.785 -31.202 1.00 50.94 139 GLY A N 1
ATOM 1057 C CA . GLY A 1 139 ? 57.381 -25.035 -30.793 1.00 50.94 139 GLY A CA 1
ATOM 1058 C C . GLY A 1 139 ? 58.153 -25.532 -32.002 1.00 50.94 139 GLY A C 1
ATOM 1059 O O . GLY A 1 139 ? 57.753 -26.520 -32.615 1.00 50.94 139 GLY A O 1
ATOM 1060 N N . ASP A 1 140 ? 59.252 -24.857 -32.305 1.00 45.53 140 ASP A N 1
ATOM 1061 C CA . ASP A 1 140 ? 60.327 -25.415 -33.107 1.00 45.53 140 ASP A CA 1
ATOM 1062 C C . ASP A 1 140 ? 61.671 -25.042 -32.466 1.00 45.53 140 ASP A C 1
ATOM 1064 O O . ASP A 1 140 ? 61.849 -23.907 -32.007 1.00 45.53 140 ASP A O 1
ATOM 1068 N N . ALA A 1 141 ? 62.563 -26.038 -32.475 1.00 41.09 141 ALA A N 1
ATOM 1069 C CA . ALA A 1 141 ? 63.925 -26.141 -31.926 1.00 41.09 141 ALA A CA 1
ATOM 1070 C C . ALA A 1 141 ? 64.100 -26.340 -30.405 1.00 41.09 141 ALA A C 1
ATOM 1072 O O . ALA A 1 141 ? 64.081 -25.358 -29.629 1.00 41.09 141 ALA A O 1
#

Secondary structure (DSSP, 8-state):
---SS-S--EEEEEES---S--HHHHHHHHHTTS-TT---EEEEEGGGTEEEEE-----TTS-EEEEEEE-TT---TTHHHHHHHHHHHHHHHHHHHHHHHHSHHHHHHHHHHHHHHHHHHHHHHHHHHHTT---------
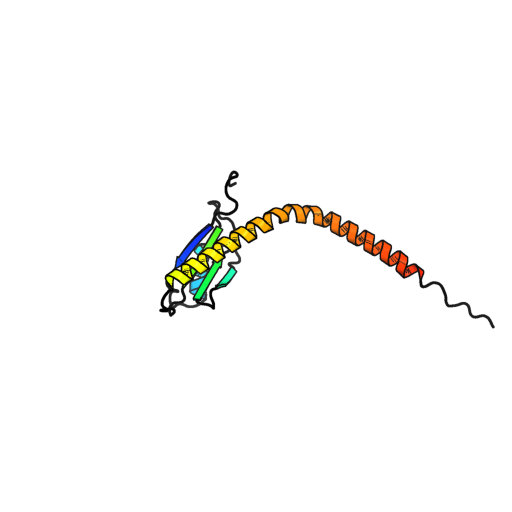
Foldseek 3Di:
DPDPDDLAAADEDEEAEDDPDDPVVVVVVVCVQAPVPAPKDWDADDVRQKIKIFSLDQDPVRHGYMYIYGYNPPPDPCSVVSVVVRVVVVVVVNSVVSVVCVCVVVVVVCVVVVVVVVVVVVVVVVVVVVVPPPDDDDDDD

Sequence (141 aa):
QLPGLALTCLHVAMLETRPAQTRDYEFASLSQHFHRDANVMGCTVDQGRFRVYSDWRTHGDGFGRMLVHGMPDDDTPNQRTAAGKALQRLLELDKYRALALLALPFAQKLTPRIEALSEELLMLTNAIGGGGGGGGGEGDA